Protein AF-A0A1I6SFM6-F1 (afdb_monomer_lite)

Foldseek 3Di:
DQDPVLLVLCLVCVVLCVVLVHDDPCLSNPADQADKDFLVNVCVVVVHDSVVSQCQQDADDPQGHQADPDPVRGIHGSNSVCVSVCSVCVVVLVVDPSSVVSSVVSVVD

Radius of gyration: 15.0 Å; chains: 1; bounding box: 34×25×41 Å

Structure (mmCIF, N/CA/C/O backbone):
data_AF-A0A1I6SFM6-F1
#
_entry.id   AF-A0A1I6SFM6-F1
#
loop_
_atom_site.group_PDB
_atom_site.id
_atom_site.type_symbol
_atom_site.label_atom_id
_atom_site.label_alt_id
_atom_site.label_comp_id
_atom_site.label_asym_id
_atom_site.label_entity_id
_atom_site.label_seq_id
_atom_site.pdbx_PDB_ins_code
_atom_site.Cartn_x
_atom_site.Cartn_y
_atom_site.Cartn_z
_atom_site.occupancy
_atom_site.B_iso_or_equiv
_atom_site.auth_seq_id
_atom_site.auth_comp_id
_atom_site.auth_asym_id
_atom_site.auth_atom_id
_atom_site.pdbx_PDB_model_num
ATOM 1 N N . MET A 1 1 ? 6.257 1.252 20.034 1.00 47.97 1 MET A N 1
ATOM 2 C CA . MET A 1 1 ? 6.681 1.467 18.633 1.00 47.97 1 MET A CA 1
ATOM 3 C C . MET A 1 1 ? 5.759 0.604 17.806 1.00 47.97 1 MET A C 1
ATOM 5 O O . MET A 1 1 ? 5.674 -0.572 18.113 1.00 47.97 1 MET A O 1
ATOM 9 N N . VAL A 1 2 ? 5.002 1.190 16.890 1.00 51.56 2 VAL A N 1
ATOM 10 C CA . VAL A 1 2 ? 3.992 0.463 16.114 1.00 51.56 2 VAL A CA 1
ATOM 11 C C . VAL A 1 2 ? 4.705 -0.152 14.904 1.00 51.56 2 VAL A C 1
ATOM 13 O O . VAL A 1 2 ? 5.503 0.513 14.240 1.00 51.56 2 VAL A O 1
ATOM 16 N N . THR A 1 3 ? 4.532 -1.451 14.720 1.00 62.41 3 THR A N 1
ATOM 17 C CA . THR A 1 3 ? 5.343 -2.360 13.903 1.00 62.41 3 THR A CA 1
ATOM 18 C C . THR A 1 3 ? 4.523 -2.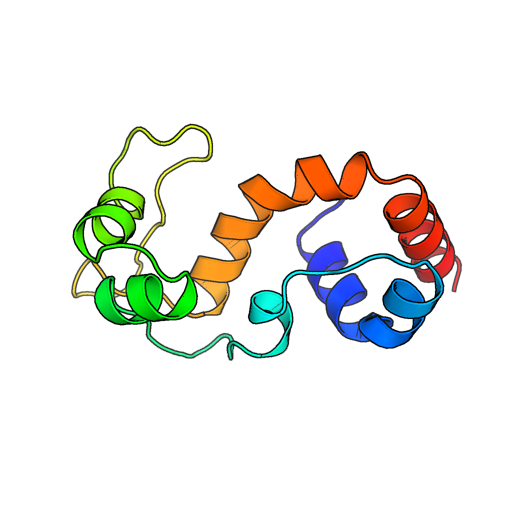959 12.755 1.00 62.41 3 THR A C 1
ATOM 20 O O . THR A 1 3 ? 3.343 -2.664 12.597 1.00 62.41 3 THR A O 1
ATOM 23 N N . GLN A 1 4 ? 5.130 -3.829 11.939 1.00 62.38 4 GLN A N 1
ATOM 24 C CA . GLN A 1 4 ? 4.406 -4.636 10.942 1.00 62.38 4 GLN A CA 1
ATOM 25 C C . GLN A 1 4 ? 3.235 -5.432 11.537 1.00 62.38 4 GLN A C 1
ATOM 27 O O . GLN A 1 4 ? 2.246 -5.667 10.846 1.00 62.38 4 GLN A O 1
ATOM 32 N N . ILE A 1 5 ? 3.328 -5.802 12.817 1.00 66.75 5 ILE A N 1
ATOM 33 C CA . ILE A 1 5 ? 2.259 -6.496 13.537 1.00 66.75 5 ILE A CA 1
ATOM 34 C C . ILE A 1 5 ? 0.995 -5.632 13.555 1.00 66.75 5 ILE A C 1
ATOM 36 O O . ILE A 1 5 ? -0.097 -6.145 13.359 1.00 66.75 5 ILE A O 1
ATOM 40 N N . ASP A 1 6 ? 1.132 -4.313 13.682 1.00 66.88 6 ASP A N 1
ATOM 41 C CA . ASP A 1 6 ? -0.015 -3.414 13.753 1.00 66.88 6 ASP A CA 1
ATOM 42 C C . ASP A 1 6 ? -0.729 -3.248 12.410 1.00 66.88 6 ASP A C 1
ATOM 44 O O . ASP A 1 6 ? -1.939 -3.059 12.403 1.00 66.88 6 ASP A O 1
ATOM 48 N N . LEU A 1 7 ? -0.033 -3.384 11.273 1.00 68.31 7 LEU A N 1
ATOM 49 C CA . LEU A 1 7 ? -0.699 -3.454 9.965 1.00 68.31 7 LEU A CA 1
ATOM 50 C C . LEU A 1 7 ? -1.530 -4.736 9.855 1.00 68.31 7 LEU A C 1
ATOM 52 O O . LEU A 1 7 ? -2.676 -4.695 9.419 1.00 68.31 7 LEU A O 1
ATOM 56 N N . GLN A 1 8 ? -0.971 -5.866 10.281 1.00 72.62 8 GLN A N 1
ATOM 57 C CA . GLN A 1 8 ? -1.664 -7.150 10.235 1.00 72.62 8 GLN A CA 1
ATOM 58 C C . GLN A 1 8 ? -2.872 -7.171 11.181 1.00 72.62 8 GLN A C 1
ATOM 60 O O . GLN A 1 8 ? -3.954 -7.604 10.790 1.00 72.62 8 GLN A O 1
ATOM 65 N N . ILE A 1 9 ? -2.714 -6.617 12.384 1.00 73.19 9 ILE A N 1
ATOM 66 C CA . ILE A 1 9 ? -3.797 -6.406 13.347 1.00 73.19 9 ILE A CA 1
ATOM 67 C C . ILE A 1 9 ? -4.860 -5.473 12.760 1.00 73.19 9 ILE A C 1
ATOM 69 O O . ILE A 1 9 ? -6.049 -5.779 12.833 1.00 73.19 9 ILE A O 1
ATOM 73 N N . ALA A 1 10 ? -4.459 -4.360 12.145 1.00 71.25 10 ALA A N 1
ATOM 74 C CA . ALA A 1 10 ? -5.386 -3.411 11.545 1.00 71.25 10 ALA A CA 1
ATOM 75 C C . ALA A 1 10 ? -6.184 -4.044 10.391 1.00 71.25 10 ALA A C 1
ATOM 77 O O . ALA A 1 10 ? -7.398 -3.874 10.315 1.00 71.25 10 ALA A O 1
ATOM 78 N N . MET A 1 11 ? -5.535 -4.847 9.544 1.00 72.00 11 MET A N 1
ATOM 79 C CA . MET A 1 11 ? -6.206 -5.611 8.488 1.00 72.00 11 MET A CA 1
ATOM 80 C C . MET A 1 11 ? -7.203 -6.638 9.046 1.00 72.00 11 MET A C 1
ATOM 82 O O . MET A 1 11 ? -8.270 -6.821 8.470 1.00 72.00 11 MET A O 1
AT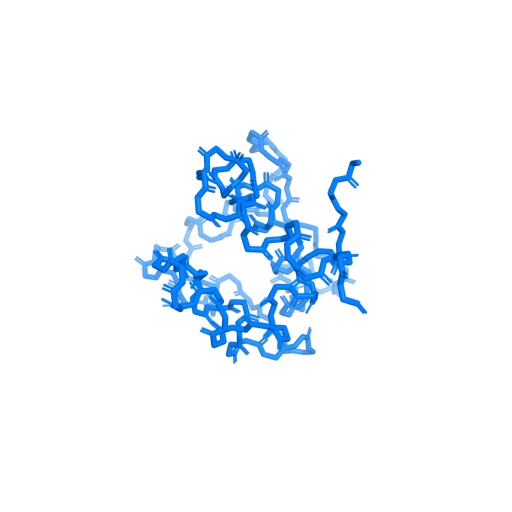OM 86 N N . GLN A 1 12 ? -6.892 -7.283 10.173 1.00 80.06 12 GLN A N 1
ATOM 87 C CA . GLN A 1 12 ? -7.781 -8.253 10.828 1.00 80.06 12 GLN A CA 1
ATOM 88 C C . GLN A 1 12 ? -8.961 -7.608 11.572 1.00 80.06 12 GLN A C 1
ATOM 90 O O . GLN A 1 12 ? -9.935 -8.291 11.872 1.00 80.06 12 GLN A O 1
ATOM 95 N N . ASN A 1 13 ? -8.889 -6.306 11.867 1.00 79.31 13 ASN A N 1
ATOM 96 C CA . ASN A 1 13 ? -9.889 -5.560 12.636 1.00 79.31 13 ASN A CA 1
ATOM 97 C C . ASN A 1 13 ? -10.566 -4.465 11.791 1.00 79.31 13 ASN A C 1
ATOM 99 O O . ASN A 1 13 ? -10.933 -3.410 12.310 1.00 79.31 13 ASN A O 1
ATOM 103 N N . GLN A 1 14 ? -10.727 -4.700 10.485 1.00 75.94 14 GLN A N 1
ATOM 104 C CA . GLN A 1 14 ? -11.271 -3.712 9.551 1.00 75.94 14 GLN A CA 1
ATOM 105 C C . GLN A 1 14 ? -12.653 -3.187 9.970 1.00 75.94 14 GLN A C 1
ATOM 107 O O . GLN A 1 14 ? -12.889 -1.984 9.882 1.00 75.94 14 GLN A O 1
ATOM 112 N N . ASP A 1 15 ? -13.545 -4.054 10.453 1.00 77.81 15 ASP A N 1
ATOM 113 C CA . ASP A 1 15 ? -14.886 -3.647 10.890 1.00 77.81 15 ASP A CA 1
ATOM 114 C C . ASP A 1 15 ? -14.820 -2.634 12.034 1.00 77.81 15 ASP A C 1
ATOM 116 O O . ASP A 1 15 ? -15.451 -1.581 11.975 1.00 77.81 15 ASP A O 1
ATOM 120 N N . LEU A 1 16 ? -13.953 -2.890 13.016 1.00 79.12 16 LEU A N 1
ATOM 121 C CA . LEU A 1 16 ? -13.726 -1.973 14.126 1.00 79.12 16 LEU A CA 1
ATOM 122 C C . LEU A 1 16 ? -13.149 -0.642 13.627 1.00 79.12 16 LEU A C 1
ATOM 124 O O . LEU A 1 16 ? -13.597 0.424 14.029 1.00 79.12 16 LEU A O 1
ATOM 128 N N . LEU A 1 17 ? -12.175 -0.673 12.717 1.00 80.12 17 LEU A N 1
ATOM 129 C CA . LEU A 1 17 ? -11.605 0.554 12.154 1.00 80.12 17 LEU A CA 1
ATOM 130 C C . LEU A 1 17 ? -12.651 1.374 11.390 1.00 80.12 17 LEU A C 1
ATOM 132 O O . LEU A 1 17 ? -12.711 2.594 11.557 1.00 80.12 17 LEU A O 1
ATOM 136 N N . ASN A 1 18 ? -13.521 0.710 10.629 1.00 79.50 18 ASN A N 1
ATOM 137 C CA . ASN A 1 18 ? -14.636 1.354 9.946 1.00 79.50 18 ASN A CA 1
ATOM 138 C C . ASN A 1 18 ? -15.611 2.006 10.941 1.00 79.50 18 ASN A C 1
ATOM 140 O O . ASN A 1 18 ? -16.039 3.135 10.703 1.00 79.50 18 ASN A O 1
ATOM 144 N N . GLU A 1 19 ? -15.915 1.357 12.071 1.00 81.50 19 GLU A N 1
ATOM 145 C CA . GLU A 1 19 ? -16.742 1.936 13.144 1.00 81.50 19 GLU A CA 1
ATOM 146 C C . GLU A 1 19 ? -16.132 3.220 13.727 1.00 81.50 19 GLU A C 1
ATOM 148 O O . GLU A 1 19 ? -16.850 4.170 14.040 1.00 81.50 19 GLU A O 1
ATOM 153 N N . PHE A 1 20 ? -14.800 3.296 13.809 1.00 79.31 20 PHE A N 1
ATOM 154 C CA . PHE A 1 20 ? -14.080 4.505 14.224 1.00 79.31 20 PHE A CA 1
ATOM 155 C C . PHE A 1 20 ? -13.923 5.549 13.103 1.00 79.31 20 PHE A C 1
ATOM 157 O O . PHE A 1 20 ? -13.298 6.593 13.313 1.00 79.31 20 PHE A O 1
ATOM 164 N N . GLY A 1 21 ? -14.482 5.307 11.914 1.00 79.62 21 GLY A N 1
ATOM 165 C CA . GLY A 1 21 ? -14.338 6.186 10.752 1.00 79.62 21 GLY A CA 1
ATOM 166 C C . GLY A 1 21 ? -12.916 6.208 10.184 1.00 79.62 21 GLY A C 1
ATOM 167 O O . GLY A 1 21 ? -12.542 7.143 9.476 1.00 79.62 21 GLY A O 1
ATOM 168 N N . VAL A 1 22 ? -12.111 5.198 10.511 1.00 81.44 22 VAL A N 1
ATOM 169 C CA . VAL A 1 22 ? -10.737 5.044 10.046 1.00 81.44 22 VAL A CA 1
ATOM 170 C C . VAL A 1 22 ? -10.760 4.278 8.734 1.00 81.44 22 VAL A C 1
ATOM 172 O O . VAL A 1 22 ? -11.116 3.103 8.692 1.00 81.44 22 VAL A O 1
ATOM 175 N N . ARG A 1 23 ? -10.335 4.929 7.649 1.00 77.06 23 ARG A N 1
ATOM 176 C CA . ARG A 1 23 ? -10.272 4.294 6.329 1.00 77.06 23 ARG A CA 1
ATOM 177 C C . ARG A 1 23 ? -8.847 3.860 6.003 1.00 77.06 23 ARG A C 1
ATOM 179 O O . ARG A 1 23 ? -7.992 4.692 5.698 1.00 77.06 23 ARG A O 1
ATOM 186 N N . ILE A 1 24 ? -8.604 2.551 6.025 1.00 79.56 24 ILE A N 1
ATOM 187 C CA . ILE A 1 24 ? -7.376 1.965 5.475 1.00 79.56 24 ILE A CA 1
ATOM 188 C C . ILE A 1 24 ? -7.482 1.934 3.943 1.00 79.56 24 ILE A C 1
ATOM 190 O O . ILE A 1 24 ? -8.550 1.615 3.415 1.00 79.56 24 ILE A O 1
ATOM 194 N N . PRO A 1 25 ? -6.403 2.249 3.205 1.00 85.56 25 PRO A N 1
ATOM 195 C CA . PRO A 1 25 ? -6.390 2.075 1.760 1.00 85.56 25 PRO A CA 1
ATOM 196 C C . PRO A 1 25 ? -6.682 0.629 1.330 1.00 85.56 25 PRO A C 1
ATOM 198 O O . PRO A 1 25 ? -6.084 -0.321 1.830 1.00 85.56 25 PRO A O 1
ATOM 201 N N . GLU A 1 26 ? -7.576 0.469 0.358 1.00 85.06 26 GLU A N 1
ATOM 202 C CA . GLU A 1 26 ? -8.157 -0.825 -0.035 1.00 85.06 26 GLU A CA 1
ATOM 203 C C . GLU A 1 26 ? -7.122 -1.852 -0.522 1.00 85.06 26 GLU A C 1
ATOM 205 O O . GLU A 1 26 ? -7.278 -3.052 -0.298 1.00 85.06 26 GLU A O 1
ATOM 210 N N . TYR A 1 27 ? -6.007 -1.403 -1.103 1.00 85.75 27 TYR A N 1
ATOM 211 C CA . TYR A 1 27 ? -4.935 -2.295 -1.551 1.00 85.75 27 TYR A CA 1
ATOM 212 C C . TYR A 1 27 ? -4.235 -3.041 -0.406 1.00 85.75 27 TYR A C 1
ATOM 214 O O . TYR A 1 27 ? -3.603 -4.060 -0.662 1.00 85.75 27 TYR A O 1
ATOM 222 N N . TYR A 1 28 ? -4.335 -2.603 0.855 1.00 85.75 28 TYR A N 1
ATOM 223 C CA . TYR A 1 28 ? -3.827 -3.416 1.967 1.00 85.75 28 TYR A CA 1
ATOM 224 C C . TYR A 1 28 ? -4.649 -4.698 2.142 1.00 85.75 28 TYR A C 1
ATOM 226 O O . TYR A 1 28 ? -4.089 -5.733 2.497 1.00 85.75 28 TYR A O 1
ATOM 234 N N . LEU A 1 29 ? -5.944 -4.640 1.829 1.00 82.62 29 LEU A N 1
ATOM 235 C CA . LEU A 1 29 ? -6.908 -5.715 2.052 1.00 82.62 29 LEU A CA 1
ATOM 236 C C . LEU A 1 29 ? -7.003 -6.657 0.855 1.00 82.62 29 LEU A C 1
ATOM 238 O O . LEU A 1 29 ? -6.984 -7.872 1.024 1.00 82.62 29 LEU A O 1
ATOM 242 N N . TYR A 1 30 ? -7.088 -6.098 -0.353 1.00 86.44 30 TYR A N 1
ATOM 243 C CA . TYR A 1 30 ? -7.448 -6.878 -1.538 1.00 86.44 30 TYR A CA 1
ATOM 244 C C . TYR A 1 30 ? -6.268 -7.341 -2.3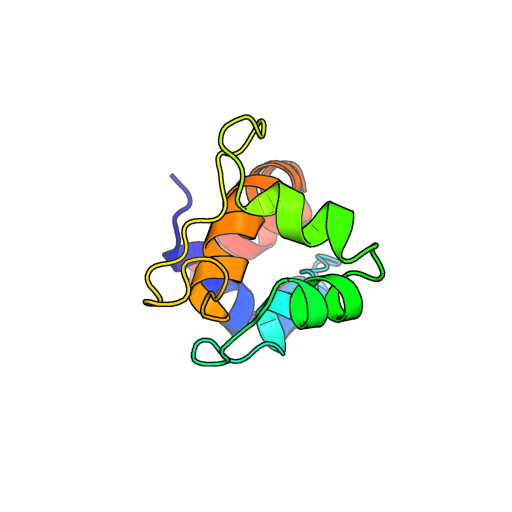82 1.00 86.44 30 TYR A C 1
ATOM 246 O O . TYR A 1 30 ? -6.461 -8.201 -3.232 1.00 86.44 30 TYR A O 1
ATOM 254 N N . LEU A 1 31 ? -5.065 -6.800 -2.178 1.00 89.94 31 LEU A N 1
ATOM 255 C CA . LEU A 1 31 ? -3.877 -7.258 -2.896 1.00 89.94 31 LEU A CA 1
ATOM 256 C C . LEU A 1 31 ? -3.304 -8.502 -2.200 1.00 89.94 31 LEU A C 1
ATOM 258 O O . LEU A 1 31 ? -2.832 -8.366 -1.072 1.00 89.94 31 LEU A O 1
ATOM 262 N N . PRO A 1 32 ? -3.294 -9.698 -2.812 1.00 90.81 32 PRO A N 1
ATOM 263 C CA . PRO A 1 32 ? -2.678 -10.867 -2.192 1.00 90.81 32 PRO A CA 1
ATOM 264 C C . PRO A 1 32 ? -1.162 -10.694 -2.048 1.00 90.81 32 PRO A C 1
ATOM 266 O O . PRO A 1 32 ? -0.494 -10.147 -2.928 1.00 90.81 32 PRO A O 1
ATOM 269 N N . ASP A 1 33 ? -0.614 -11.172 -0.934 1.00 89.94 33 ASP A N 1
ATOM 270 C CA . ASP A 1 33 ? 0.788 -10.961 -0.560 1.00 89.94 33 ASP A CA 1
ATOM 271 C C . ASP A 1 33 ? 1.788 -11.593 -1.541 1.00 89.94 33 ASP A C 1
ATOM 273 O O . ASP A 1 33 ? 2.891 -11.075 -1.714 1.00 89.94 33 ASP A O 1
ATOM 277 N N . ASP A 1 34 ? 1.397 -12.680 -2.199 1.00 90.88 34 ASP A N 1
ATOM 278 C CA . ASP A 1 34 ? 2.175 -13.454 -3.167 1.00 90.88 34 ASP A CA 1
ATOM 279 C C . ASP A 1 34 ? 2.020 -12.967 -4.617 1.00 90.88 34 ASP A C 1
ATOM 281 O O . ASP A 1 34 ? 2.723 -13.454 -5.503 1.00 90.88 34 ASP A O 1
ATOM 285 N N . THR A 1 35 ? 1.152 -11.981 -4.868 1.00 91.75 35 THR A N 1
ATOM 286 C CA . THR A 1 35 ? 0.906 -11.471 -6.223 1.00 91.75 35 THR A CA 1
ATOM 287 C C . THR A 1 35 ? 2.171 -10.821 -6.783 1.00 91.75 35 THR A C 1
ATOM 289 O O . THR A 1 35 ? 2.654 -9.853 -6.189 1.00 91.75 35 THR A O 1
ATOM 292 N N . PRO A 1 36 ? 2.713 -11.292 -7.920 1.00 93.19 36 PRO A N 1
ATOM 293 C CA . PRO A 1 36 ? 3.823 -10.626 -8.581 1.00 93.19 36 PRO A CA 1
ATOM 294 C C . PRO A 1 36 ? 3.320 -9.372 -9.302 1.00 93.19 36 PRO A C 1
ATOM 296 O O . PRO A 1 36 ? 2.392 -9.434 -10.102 1.00 93.19 36 PRO A O 1
ATOM 299 N N . LEU A 1 37 ? 3.962 -8.238 -9.040 1.00 93.81 37 LEU A N 1
ATOM 300 C CA . LEU A 1 37 ? 3.594 -6.937 -9.585 1.00 93.81 37 LEU A CA 1
ATOM 301 C C . LEU A 1 37 ? 4.769 -6.308 -10.327 1.00 93.81 37 LEU A C 1
ATOM 303 O O . LEU A 1 37 ? 5.828 -6.032 -9.754 1.00 93.81 37 LEU A O 1
ATOM 307 N N . SER A 1 38 ? 4.566 -6.050 -11.611 1.00 93.75 38 SER A N 1
ATOM 308 C CA . SER A 1 38 ? 5.432 -5.224 -12.445 1.00 93.75 38 SER A CA 1
ATOM 309 C C . SER A 1 38 ? 5.094 -3.730 -12.284 1.00 93.75 38 SER A C 1
ATOM 311 O O . SER A 1 38 ? 4.028 -3.378 -11.776 1.00 93.75 38 SER A O 1
ATOM 313 N N . PRO A 1 39 ? 5.947 -2.804 -12.765 1.00 93.12 39 PRO A N 1
ATOM 314 C CA . PRO A 1 39 ? 5.632 -1.382 -12.785 1.00 93.12 39 PRO A CA 1
ATOM 315 C C . PRO A 1 39 ? 4.330 -1.051 -13.510 1.00 93.12 39 PRO A C 1
ATOM 317 O O . PRO A 1 39 ? 3.705 -0.047 -13.186 1.00 93.12 39 PRO A O 1
ATOM 320 N N . ARG A 1 40 ? 3.922 -1.873 -14.483 1.00 94.38 40 ARG A N 1
ATOM 321 C CA . ARG A 1 40 ? 2.654 -1.692 -15.181 1.00 94.38 40 ARG A CA 1
ATOM 322 C C . ARG A 1 40 ? 1.472 -2.009 -14.268 1.00 94.38 40 ARG A C 1
ATOM 324 O O . ARG A 1 40 ? 0.590 -1.171 -14.140 1.00 94.38 40 ARG A O 1
ATOM 331 N N . ASP A 1 41 ? 1.509 -3.144 -13.576 1.00 94.44 41 ASP A N 1
ATOM 332 C CA . ASP A 1 41 ? 0.450 -3.545 -12.637 1.00 94.44 41 ASP A CA 1
ATOM 333 C C . ASP A 1 41 ? 0.317 -2.524 -11.498 1.00 94.44 41 ASP A C 1
ATOM 335 O O . ASP A 1 41 ? -0.778 -2.135 -11.104 1.00 94.44 41 ASP A O 1
ATOM 339 N N . ILE A 1 42 ? 1.455 -2.015 -11.014 1.00 94.19 42 ILE A N 1
ATOM 340 C CA . ILE A 1 42 ? 1.496 -0.941 -10.018 1.00 94.19 42 ILE A CA 1
ATOM 341 C C . ILE A 1 42 ? 0.880 0.351 -10.579 1.00 94.19 42 ILE A C 1
ATOM 343 O O . ILE A 1 42 ? 0.121 1.022 -9.887 1.00 94.19 42 ILE A O 1
ATOM 347 N N . ALA A 1 43 ? 1.198 0.723 -11.819 1.00 94.62 43 ALA A N 1
ATOM 348 C CA . ALA A 1 43 ? 0.614 1.900 -12.456 1.00 94.62 43 ALA A CA 1
ATOM 349 C C . ALA A 1 43 ? -0.910 1.804 -12.579 1.00 94.62 43 ALA A C 1
ATOM 351 O O . ALA A 1 43 ? -1.596 2.778 -12.279 1.00 94.62 43 ALA A O 1
ATOM 352 N N . GLU A 1 44 ? -1.424 0.635 -12.954 1.00 94.50 44 GLU A N 1
ATOM 353 C CA . GLU A 1 44 ? -2.861 0.369 -13.033 1.00 94.50 44 GLU A CA 1
ATOM 354 C C . GLU A 1 44 ? -3.515 0.431 -11.640 1.00 94.50 44 GLU A C 1
ATOM 356 O O . GLU A 1 44 ? -4.522 1.114 -11.474 1.00 94.50 44 GLU A O 1
ATOM 361 N N . LEU A 1 45 ? -2.896 -0.166 -10.611 1.00 92.81 45 LEU A N 1
ATOM 362 C CA . LEU A 1 45 ? -3.413 -0.175 -9.234 1.00 92.81 45 LEU A CA 1
ATOM 363 C C . LEU A 1 45 ? -3.548 1.225 -8.609 1.00 92.81 45 LEU A C 1
ATOM 365 O O . LEU A 1 45 ? -4.434 1.454 -7.789 1.00 92.81 45 LEU A O 1
ATOM 369 N N . PHE A 1 46 ? -2.647 2.146 -8.954 1.00 92.12 46 PHE A N 1
ATOM 370 C CA . PHE A 1 46 ? -2.614 3.499 -8.385 1.00 92.12 46 PHE A CA 1
ATOM 371 C C . PHE A 1 46 ? -3.064 4.590 -9.355 1.00 92.12 46 PHE A C 1
ATOM 373 O O . PHE A 1 46 ? -2.942 5.767 -9.018 1.00 92.12 46 PHE A O 1
ATOM 380 N N . GLU A 1 47 ? -3.540 4.216 -10.545 1.00 93.62 47 GLU A N 1
ATOM 381 C CA . GLU A 1 47 ? -3.939 5.145 -11.608 1.00 93.62 47 GLU A CA 1
ATOM 382 C C . GLU A 1 47 ? -2.843 6.183 -11.934 1.00 93.62 47 GLU A C 1
ATOM 384 O O . GLU A 1 47 ? -3.089 7.376 -12.126 1.00 93.62 47 GLU A O 1
ATOM 389 N N . VAL A 1 48 ? -1.587 5.731 -11.987 1.00 94.38 48 VAL A N 1
ATOM 390 C CA . VAL A 1 48 ? -0.420 6.558 -12.330 1.00 94.38 48 VAL A CA 1
ATOM 391 C C . VAL A 1 48 ? 0.236 6.076 -13.617 1.00 94.38 48 VAL A C 1
ATOM 393 O O . VAL A 1 48 ? 0.007 4.970 -14.086 1.00 94.38 48 VAL A O 1
ATOM 396 N N . SER A 1 49 ? 1.113 6.894 -14.204 1.00 95.88 49 SER A N 1
ATOM 397 C CA . SER A 1 49 ? 1.891 6.445 -15.363 1.00 95.88 49 SER A CA 1
ATOM 398 C C . SER A 1 49 ? 2.867 5.319 -14.992 1.00 95.88 49 SER A C 1
ATOM 400 O O . SER A 1 49 ? 3.478 5.344 -13.920 1.00 95.88 49 SER A O 1
ATOM 402 N N . GLU A 1 50 ? 3.120 4.391 -15.918 1.00 93.69 50 GLU A N 1
ATOM 403 C CA . GLU A 1 50 ? 4.139 3.343 -15.743 1.00 93.69 50 GLU A CA 1
ATOM 404 C C . GLU A 1 50 ? 5.527 3.938 -15.458 1.00 93.69 50 GLU A C 1
ATOM 406 O O . GLU A 1 50 ? 6.298 3.403 -14.665 1.00 93.69 50 GLU A O 1
ATOM 411 N N . LYS A 1 51 ? 5.840 5.104 -16.039 1.00 92.38 51 LYS A N 1
ATOM 412 C CA . LYS A 1 51 ? 7.074 5.844 -15.741 1.00 92.38 51 LYS A CA 1
ATOM 413 C C . LYS A 1 51 ? 7.152 6.240 -14.262 1.00 92.38 51 LYS A C 1
ATOM 415 O O . LYS A 1 51 ? 8.218 6.121 -13.660 1.00 92.38 51 LYS A O 1
ATOM 420 N N . THR A 1 52 ? 6.040 6.687 -13.680 1.00 91.94 52 THR A N 1
ATOM 421 C CA . THR A 1 52 ? 5.941 7.013 -12.251 1.00 91.94 52 THR A CA 1
ATOM 422 C C . THR A 1 52 ? 6.148 5.765 -11.399 1.00 91.94 52 THR A C 1
ATOM 424 O O . THR A 1 52 ? 6.955 5.800 -10.476 1.00 91.94 52 THR A O 1
ATOM 427 N N . ALA A 1 53 ? 5.493 4.655 -11.740 1.00 91.69 53 ALA A N 1
ATOM 428 C CA . ALA A 1 53 ? 5.655 3.392 -11.022 1.00 91.69 53 ALA A CA 1
ATOM 429 C C . ALA A 1 53 ? 7.095 2.851 -11.113 1.00 91.69 53 ALA A C 1
ATOM 431 O O . ALA A 1 53 ? 7.666 2.431 -10.110 1.00 91.69 53 ALA A O 1
ATOM 432 N N . ARG A 1 54 ? 7.748 2.945 -12.281 1.00 90.19 54 ARG A N 1
ATOM 433 C CA . ARG A 1 54 ? 9.176 2.606 -12.449 1.00 90.19 54 ARG A CA 1
ATOM 434 C C . ARG A 1 54 ? 10.076 3.464 -11.565 1.00 90.19 54 ARG A C 1
ATOM 436 O O . ARG A 1 54 ? 11.048 2.959 -11.011 1.00 90.19 54 ARG A O 1
ATOM 443 N N . TYR A 1 55 ? 9.743 4.744 -11.395 1.00 90.19 55 TYR A N 1
ATOM 444 C CA . TYR A 1 55 ? 10.505 5.642 -10.529 1.00 90.19 55 TYR A CA 1
ATOM 445 C C . TYR A 1 55 ? 10.496 5.190 -9.061 1.00 90.19 55 TYR A C 1
ATOM 447 O O . TYR A 1 55 ? 11.430 5.507 -8.329 1.00 90.19 55 TYR A O 1
ATOM 455 N N . TRP A 1 56 ? 9.504 4.402 -8.630 1.00 90.62 56 TRP A N 1
ATOM 456 C CA . TRP A 1 56 ? 9.434 3.896 -7.256 1.00 90.62 56 TRP A CA 1
ATOM 457 C C . TRP A 1 56 ? 10.575 2.931 -6.904 1.00 90.62 56 TRP A C 1
ATOM 459 O O . TRP A 1 56 ? 10.964 2.829 -5.742 1.00 90.62 56 TRP A O 1
ATOM 469 N N . PHE A 1 57 ? 11.181 2.293 -7.906 1.00 89.00 57 PHE A N 1
ATOM 470 C CA . PHE A 1 57 ? 12.326 1.391 -7.747 1.00 89.00 57 PHE A CA 1
ATOM 471 C C . PHE A 1 57 ? 13.676 2.129 -7.687 1.00 89.00 57 PHE A C 1
ATOM 473 O O . PHE A 1 57 ? 14.706 1.528 -7.364 1.00 89.00 57 PHE A O 1
ATOM 480 N N . ASN A 1 58 ? 13.699 3.438 -7.963 1.00 86.12 58 ASN A N 1
ATOM 481 C CA . ASN A 1 58 ? 14.935 4.211 -8.017 1.00 86.12 58 ASN A CA 1
ATOM 482 C C . ASN A 1 58 ? 15.422 4.636 -6.619 1.00 86.12 58 ASN A C 1
ATOM 484 O O . ASN A 1 58 ? 14.622 5.008 -5.755 1.00 86.12 58 ASN A O 1
ATOM 488 N N . PRO A 1 59 ? 16.747 4.649 -6.380 1.00 73.25 59 PRO A N 1
ATOM 489 C CA . PRO A 1 59 ? 17.312 5.268 -5.186 1.00 73.25 59 PRO A CA 1
ATOM 490 C C . PRO A 1 59 ? 17.090 6.791 -5.243 1.00 73.25 59 PRO A C 1
ATOM 492 O O . PRO A 1 59 ? 17.480 7.429 -6.214 1.00 73.25 59 PRO A O 1
ATOM 495 N N . GLY A 1 60 ? 16.451 7.374 -4.220 1.00 72.44 60 GLY A N 1
ATOM 496 C CA . GLY A 1 60 ? 16.224 8.830 -4.133 1.00 72.44 60 GLY A CA 1
ATOM 497 C C . GLY A 1 60 ? 14.846 9.273 -3.626 1.00 72.44 60 GLY A C 1
ATOM 498 O O . GLY A 1 60 ? 14.602 10.467 -3.485 1.00 72.44 60 GLY A O 1
ATOM 499 N N . LEU A 1 61 ? 13.934 8.343 -3.340 1.00 79.06 61 LEU A N 1
ATOM 500 C CA . LEU A 1 61 ? 12.631 8.669 -2.753 1.00 79.06 61 LEU A CA 1
ATOM 501 C C . LEU A 1 61 ? 12.748 8.952 -1.254 1.00 79.06 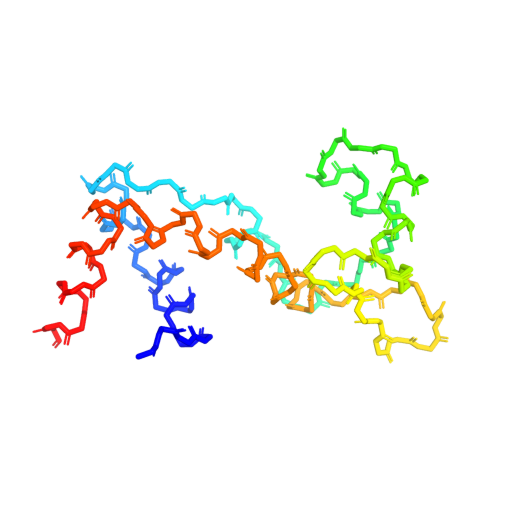61 LEU A C 1
ATOM 503 O O . LEU A 1 61 ? 13.471 8.257 -0.542 1.00 79.06 61 LEU A O 1
ATOM 507 N N . ASN A 1 62 ? 11.951 9.903 -0.761 1.00 71.88 62 ASN A N 1
ATOM 508 C CA . ASN A 1 62 ? 11.945 10.319 0.650 1.00 71.88 62 ASN A CA 1
ATOM 509 C C . ASN A 1 62 ? 11.675 9.175 1.650 1.00 71.88 62 ASN A C 1
ATOM 511 O O . ASN A 1 62 ? 12.056 9.278 2.808 1.00 71.88 62 ASN A O 1
ATOM 515 N N . HIS A 1 63 ? 11.019 8.094 1.221 1.00 72.94 63 HIS A N 1
ATOM 516 C CA . HIS A 1 63 ? 10.703 6.910 2.036 1.00 72.94 63 HIS A CA 1
ATOM 517 C C . HIS A 1 63 ? 11.474 5.655 1.577 1.00 72.94 63 HIS A C 1
ATOM 519 O O . HIS A 1 63 ? 11.136 4.529 1.945 1.00 72.94 63 HIS A O 1
ATOM 525 N N . GLY A 1 64 ? 12.547 5.855 0.804 1.00 84.00 64 GLY A N 1
ATOM 526 C CA . GLY A 1 64 ? 13.397 4.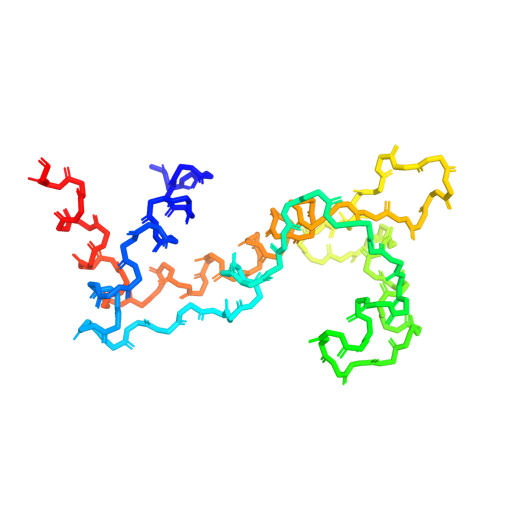801 0.256 1.00 84.00 64 GLY A CA 1
ATOM 527 C C . GLY A 1 64 ? 12.852 4.192 -1.036 1.00 84.00 64 GLY A C 1
ATOM 528 O O . GLY A 1 64 ? 11.699 4.400 -1.405 1.00 84.00 64 GLY A O 1
ATOM 529 N N . ARG A 1 65 ? 13.697 3.429 -1.736 1.00 89.12 65 ARG A N 1
ATOM 530 C CA . ARG A 1 65 ? 13.305 2.705 -2.956 1.00 89.12 65 ARG A CA 1
ATOM 531 C C . ARG A 1 65 ? 12.436 1.488 -2.632 1.00 89.12 65 ARG A C 1
ATOM 533 O O . ARG A 1 65 ? 12.657 0.836 -1.608 1.00 89.12 65 ARG A O 1
ATOM 540 N N . LEU A 1 66 ? 11.529 1.148 -3.538 1.00 90.19 66 LEU A N 1
ATOM 541 C CA . LEU A 1 66 ? 10.845 -0.138 -3.568 1.00 90.19 66 LEU A CA 1
ATOM 542 C C . LEU A 1 66 ? 11.853 -1.212 -4.000 1.00 90.19 66 LEU A C 1
ATOM 544 O O . LEU A 1 66 ? 12.394 -1.173 -5.105 1.00 90.19 66 LEU A O 1
ATOM 548 N N . VAL A 1 67 ? 12.184 -2.123 -3.084 1.00 86.19 67 VAL A N 1
ATOM 549 C CA . VAL A 1 67 ? 13.203 -3.154 -3.313 1.00 86.19 67 VAL A CA 1
ATOM 550 C C . VAL A 1 67 ? 12.542 -4.378 -3.936 1.00 86.19 67 VAL A C 1
ATOM 552 O O . VAL A 1 67 ? 11.676 -4.981 -3.320 1.00 86.19 67 VAL A O 1
ATOM 555 N N . SER A 1 68 ? 12.984 -4.739 -5.140 1.00 84.81 68 SER A N 1
ATOM 556 C CA . SER A 1 68 ? 12.600 -5.966 -5.843 1.00 84.81 68 SER A CA 1
ATOM 557 C C . SER A 1 68 ? 13.579 -7.084 -5.503 1.00 84.81 68 SER A C 1
ATOM 559 O O . SER A 1 68 ? 14.745 -7.000 -5.896 1.00 84.81 68 SER A O 1
ATOM 561 N N . ASN A 1 69 ? 13.110 -8.151 -4.854 1.00 78.50 69 ASN A N 1
ATOM 562 C CA . ASN A 1 69 ? 13.900 -9.377 -4.677 1.00 78.50 69 ASN A CA 1
ATOM 563 C C . ASN A 1 69 ? 13.797 -10.333 -5.884 1.00 78.50 69 ASN A C 1
ATOM 565 O O . ASN A 1 69 ? 14.526 -11.321 -5.956 1.00 78.50 69 ASN A O 1
ATOM 569 N N . HIS A 1 70 ? 12.925 -10.037 -6.856 1.00 77.62 70 HIS A N 1
ATOM 570 C CA . HIS A 1 70 ? 12.739 -10.862 -8.048 1.00 77.62 70 HIS A CA 1
ATOM 571 C C . HIS A 1 70 ? 13.908 -10.723 -9.058 1.00 77.62 70 HIS A C 1
ATOM 573 O O . HIS A 1 70 ? 14.427 -9.614 -9.246 1.00 77.62 70 HIS A O 1
ATOM 579 N N . PRO A 1 71 ? 14.299 -11.799 -9.782 1.00 73.00 71 PRO A N 1
ATOM 580 C CA . PRO A 1 71 ? 15.417 -11.781 -10.739 1.00 73.00 71 PRO A CA 1
ATOM 581 C C . PRO A 1 71 ? 15.310 -10.725 -11.849 1.00 73.00 71 PRO A C 1
ATOM 583 O O . PRO A 1 71 ? 16.323 -10.207 -12.316 1.00 73.00 71 PRO A O 1
ATOM 586 N N . THR A 1 72 ? 14.088 -10.368 -12.253 1.00 69.81 72 THR A N 1
ATOM 587 C CA . THR A 1 72 ? 13.806 -9.370 -13.304 1.00 69.81 72 THR A CA 1
ATOM 588 C C . THR A 1 72 ? 14.019 -7.918 -12.847 1.00 69.81 72 THR A C 1
ATOM 590 O O . THR A 1 72 ? 13.788 -6.992 -13.626 1.00 69.81 72 THR A O 1
ATOM 593 N N . ARG A 1 73 ? 14.486 -7.702 -11.604 1.00 67.31 73 ARG A N 1
ATOM 594 C CA . ARG A 1 73 ? 14.857 -6.417 -10.968 1.00 67.31 73 ARG A CA 1
ATOM 595 C C . ARG A 1 73 ? 13.776 -5.328 -10.915 1.00 67.31 73 ARG A C 1
ATOM 597 O O . ARG A 1 73 ? 14.032 -4.273 -10.350 1.00 67.31 73 ARG A O 1
ATOM 604 N N . ASN A 1 74 ? 12.586 -5.585 -11.449 1.00 80.00 74 ASN A N 1
ATOM 605 C CA . ASN A 1 74 ? 11.440 -4.677 -11.459 1.00 80.00 74 ASN A CA 1
ATOM 606 C C . ASN A 1 74 ? 10.143 -5.462 -11.222 1.00 80.00 74 ASN A C 1
ATOM 608 O O . ASN A 1 74 ? 9.150 -5.241 -11.903 1.00 80.00 74 ASN A O 1
ATOM 612 N N . THR A 1 75 ? 10.155 -6.448 -10.331 1.00 89.81 75 THR A N 1
ATOM 613 C CA . THR A 1 75 ? 8.935 -7.168 -9.955 1.00 89.81 75 THR A CA 1
ATOM 614 C C . THR A 1 75 ? 8.954 -7.363 -8.454 1.00 89.81 75 THR A C 1
ATOM 616 O O . THR A 1 75 ? 9.951 -7.828 -7.909 1.00 89.81 75 THR A O 1
ATOM 619 N N . VAL A 1 76 ? 7.874 -6.976 -7.789 1.00 93.00 76 VAL A N 1
ATOM 620 C CA . VAL A 1 76 ? 7.727 -7.125 -6.338 1.00 93.00 76 VAL A CA 1
ATOM 621 C C . VAL A 1 76 ? 6.522 -7.974 -6.012 1.00 93.00 76 VAL A C 1
ATOM 623 O O . VAL A 1 76 ? 5.581 -8.035 -6.798 1.00 93.00 76 VAL A O 1
ATOM 626 N N . SER A 1 77 ? 6.539 -8.614 -4.855 1.00 92.88 77 SER A N 1
ATOM 627 C CA . SER A 1 77 ? 5.341 -9.236 -4.314 1.00 92.88 77 SER A CA 1
ATOM 628 C C . SER A 1 77 ? 4.373 -8.181 -3.770 1.00 92.88 77 SER A C 1
ATOM 630 O O . SER A 1 77 ? 4.769 -7.064 -3.408 1.00 92.88 77 SER A O 1
ATOM 632 N N . GLY A 1 78 ? 3.094 -8.540 -3.659 1.00 91.94 78 GLY A N 1
ATOM 633 C CA . GLY A 1 78 ? 2.098 -7.695 -3.007 1.00 91.94 78 GLY A CA 1
ATOM 634 C C . GLY A 1 78 ? 2.517 -7.318 -1.585 1.00 91.94 78 GLY A C 1
ATOM 635 O O . GLY A 1 78 ? 2.370 -6.164 -1.181 1.00 91.94 78 GLY A O 1
ATOM 636 N N . LYS A 1 79 ? 3.151 -8.250 -0.863 1.00 90.19 79 LYS A N 1
ATOM 637 C CA . LYS A 1 79 ? 3.717 -7.997 0.464 1.00 90.19 79 LYS A CA 1
ATOM 638 C C . LYS A 1 79 ? 4.799 -6.915 0.441 1.00 90.19 79 LYS A C 1
ATOM 640 O O . LYS A 1 79 ? 4.751 -5.986 1.243 1.00 90.19 79 LYS A O 1
ATOM 645 N N . GLU A 1 80 ? 5.765 -7.018 -0.469 1.00 90.69 80 GLU A N 1
ATOM 646 C CA . GLU A 1 80 ? 6.859 -6.044 -0.596 1.00 90.69 80 GLU A CA 1
ATOM 647 C C . GLU A 1 80 ? 6.331 -4.638 -0.908 1.00 90.69 80 GLU A C 1
ATOM 649 O O . GLU A 1 80 ? 6.807 -3.650 -0.340 1.00 90.69 80 GLU A O 1
ATOM 654 N N . LEU A 1 81 ? 5.313 -4.548 -1.768 1.00 92.19 81 LEU A N 1
ATOM 655 C CA . LEU A 1 81 ? 4.652 -3.288 -2.085 1.00 92.19 81 LEU A CA 1
ATOM 656 C C . LEU A 1 81 ? 3.916 -2.705 -0.868 1.00 92.19 81 LEU A C 1
ATOM 658 O O . LEU A 1 81 ? 4.111 -1.528 -0.559 1.00 92.19 81 LEU A O 1
ATOM 662 N N . LYS A 1 82 ? 3.117 -3.509 -0.150 1.00 90.62 82 LYS A N 1
ATOM 663 C CA . LYS A 1 82 ? 2.421 -3.078 1.077 1.00 90.62 82 LYS A CA 1
ATOM 664 C C . LYS A 1 82 ? 3.402 -2.592 2.138 1.00 90.62 82 LYS A C 1
ATOM 666 O O . LYS A 1 82 ? 3.222 -1.507 2.681 1.00 90.62 82 LYS A O 1
ATOM 671 N N . ASP A 1 83 ? 4.466 -3.351 2.392 1.00 87.19 83 ASP A N 1
ATOM 672 C CA . ASP A 1 83 ? 5.501 -3.004 3.370 1.00 87.19 83 ASP A CA 1
ATOM 673 C C . ASP A 1 83 ? 6.182 -1.670 3.036 1.00 87.19 83 ASP A C 1
ATOM 675 O O . ASP A 1 83 ? 6.510 -0.872 3.919 1.00 87.19 83 ASP A O 1
ATOM 679 N N . TRP A 1 84 ? 6.410 -1.411 1.749 1.00 90.06 84 TRP A N 1
ATOM 680 C CA . TRP A 1 84 ? 6.997 -0.158 1.295 1.00 90.06 84 TRP A CA 1
ATOM 681 C C . TRP A 1 84 ? 6.025 1.022 1.419 1.00 90.06 84 TRP A C 1
ATOM 683 O O . TRP A 1 84 ? 6.406 2.069 1.950 1.00 90.06 84 TRP A O 1
ATOM 693 N N . LEU A 1 85 ? 4.766 0.852 1.001 1.00 89.38 85 LEU A N 1
ATOM 694 C CA . LEU A 1 85 ? 3.717 1.871 1.129 1.00 89.38 85 LEU A CA 1
ATOM 695 C C . LEU A 1 85 ? 3.420 2.201 2.591 1.00 89.38 85 LEU A C 1
ATOM 697 O O . LEU A 1 85 ? 3.212 3.368 2.930 1.00 89.38 85 LEU A O 1
ATOM 701 N N . TRP A 1 86 ? 3.520 1.208 3.475 1.00 85.75 86 TRP A N 1
ATOM 702 C CA . TRP A 1 86 ? 3.304 1.399 4.901 1.00 85.75 86 TRP A CA 1
ATOM 703 C C . TRP A 1 86 ? 4.234 2.467 5.468 1.00 85.75 86 TRP A C 1
ATOM 705 O O . TRP A 1 86 ? 3.788 3.339 6.201 1.00 85.75 86 TRP A O 1
ATOM 715 N N . LYS A 1 87 ? 5.500 2.521 5.036 1.00 83.69 87 LYS A N 1
ATOM 716 C CA . LYS A 1 87 ? 6.454 3.564 5.466 1.00 83.69 87 LYS A CA 1
ATOM 717 C C . LYS A 1 87 ? 5.967 4.985 5.166 1.00 83.69 87 LYS A C 1
ATOM 719 O O . LYS A 1 87 ? 6.336 5.924 5.870 1.00 83.69 87 LYS A O 1
ATOM 724 N N . ARG A 1 88 ? 5.154 5.152 4.120 1.00 84.06 88 ARG A N 1
ATOM 725 C CA . ARG A 1 88 ? 4.564 6.429 3.704 1.00 84.06 88 ARG A CA 1
ATOM 726 C C . ARG A 1 88 ? 3.231 6.704 4.398 1.00 84.06 88 ARG A C 1
ATOM 728 O O . ARG A 1 88 ? 2.972 7.849 4.775 1.00 84.06 88 ARG A O 1
ATOM 735 N N . ASP A 1 89 ? 2.376 5.696 4.524 1.00 83.75 89 ASP A N 1
ATOM 736 C CA . ASP A 1 89 ? 0.997 5.877 4.986 1.00 83.75 89 ASP A CA 1
ATOM 737 C C . ASP A 1 89 ? 0.883 5.813 6.508 1.00 83.75 89 ASP A C 1
ATOM 739 O O . ASP A 1 89 ? 0.123 6.573 7.108 1.00 83.75 89 ASP A O 1
ATOM 743 N N . PHE A 1 90 ? 1.713 4.992 7.145 1.00 81.44 90 PHE A N 1
ATOM 744 C CA . PHE A 1 90 ? 1.733 4.801 8.586 1.00 81.44 90 PHE A CA 1
ATOM 745 C C . PHE A 1 90 ? 1.911 6.108 9.382 1.00 81.44 90 PHE A C 1
ATOM 747 O O . PHE A 1 90 ? 1.101 6.373 10.273 1.00 81.44 90 PHE A O 1
ATOM 754 N N . PRO A 1 91 ? 2.865 7.008 9.051 1.00 80.81 91 PRO A N 1
ATOM 755 C CA . PRO A 1 91 ? 2.994 8.281 9.760 1.00 80.81 91 PRO A CA 1
ATOM 756 C C . PRO A 1 91 ? 1.761 9.184 9.643 1.00 80.81 91 PRO A C 1
ATOM 758 O O . PRO A 1 91 ? 1.568 10.057 10.487 1.00 80.81 91 PRO A O 1
ATOM 761 N N . LYS A 1 92 ? 0.946 9.016 8.592 1.00 82.62 92 LYS A N 1
ATOM 762 C CA . LYS A 1 92 ? -0.316 9.748 8.428 1.00 82.62 92 LYS A CA 1
ATOM 763 C C . LYS A 1 92 ? -1.405 9.132 9.300 1.00 82.62 92 LYS A C 1
ATOM 765 O O . LYS A 1 92 ? -2.074 9.875 10.008 1.00 82.62 92 LYS A O 1
ATOM 770 N N . MET A 1 93 ? -1.519 7.802 9.306 1.00 79.88 93 MET A N 1
ATOM 771 C CA . MET A 1 93 ? -2.480 7.083 10.151 1.00 79.88 93 MET A CA 1
ATOM 772 C C . MET A 1 93 ? -2.214 7.324 11.642 1.00 79.88 93 MET A C 1
ATOM 774 O O . MET A 1 93 ? -3.139 7.598 12.389 1.00 79.88 93 MET A O 1
ATOM 778 N N . MET A 1 94 ? -0.952 7.376 12.074 1.00 79.25 94 MET A N 1
ATOM 779 C CA . MET A 1 94 ? -0.603 7.685 13.472 1.00 79.25 94 MET A CA 1
ATOM 780 C C . MET A 1 94 ? -0.963 9.096 13.937 1.00 79.25 94 MET A C 1
ATOM 782 O O . MET A 1 94 ? -0.947 9.369 15.134 1.00 79.25 94 MET A O 1
ATOM 786 N N . ARG A 1 95 ? -1.237 10.021 13.015 1.00 82.06 95 ARG A N 1
ATOM 787 C CA . ARG A 1 95 ? -1.729 11.362 13.365 1.00 82.06 95 ARG A CA 1
ATOM 788 C C . ARG A 1 95 ? -3.246 11.390 13.512 1.00 82.06 95 ARG A C 1
ATOM 790 O O . ARG A 1 95 ? -3.781 12.370 14.027 1.00 82.06 95 ARG A O 1
ATOM 797 N N . ASP A 1 96 ? -3.927 10.342 13.063 1.00 83.50 96 ASP A N 1
ATOM 798 C CA . ASP A 1 96 ? -5.363 10.198 13.198 1.00 83.50 96 ASP A CA 1
ATOM 799 C C . ASP A 1 96 ? -5.704 9.708 14.613 1.00 83.50 96 ASP A C 1
ATOM 801 O O . ASP A 1 96 ? -5.331 8.615 15.042 1.00 83.50 96 ASP A O 1
ATOM 805 N N . LYS A 1 97 ? -6.436 10.544 15.357 1.00 84.31 97 LYS A N 1
ATOM 806 C CA . LYS A 1 97 ? -6.872 10.234 16.724 1.00 84.31 97 LYS A CA 1
ATOM 807 C C . LYS A 1 97 ? -7.795 9.018 16.772 1.00 84.31 97 LYS A C 1
ATOM 809 O O . LYS A 1 97 ? -7.817 8.331 17.790 1.00 84.31 97 LYS A O 1
ATOM 814 N N . ASN A 1 98 ? -8.562 8.767 15.715 1.00 84.50 98 ASN A N 1
ATOM 815 C CA . ASN A 1 98 ? -9.458 7.622 15.643 1.00 84.50 98 ASN A CA 1
ATOM 816 C C . ASN A 1 98 ? -8.673 6.333 15.386 1.00 84.50 98 ASN A C 1
ATOM 818 O O . ASN A 1 98 ? -8.964 5.324 16.022 1.00 84.50 98 ASN A O 1
ATOM 822 N N . PHE A 1 99 ? -7.631 6.390 14.547 1.00 81.94 99 PHE A N 1
ATOM 823 C CA . PHE A 1 99 ? -6.723 5.258 14.331 1.00 81.94 99 PHE A CA 1
ATOM 824 C C . PHE A 1 99 ? -6.039 4.850 15.639 1.00 81.94 99 PHE A C 1
ATOM 826 O O . PHE A 1 99 ? -6.074 3.681 16.007 1.00 81.94 99 PHE A O 1
ATOM 833 N N . LEU A 1 100 ? -5.499 5.816 16.390 1.00 82.00 100 LEU A N 1
ATOM 834 C CA . LEU A 1 100 ? -4.867 5.544 17.686 1.00 82.00 100 LEU A CA 1
ATOM 835 C C . LEU A 1 100 ? -5.838 4.908 18.688 1.00 82.00 100 LEU A C 1
ATOM 837 O O . LEU A 1 100 ? -5.511 3.892 19.288 1.00 82.00 100 LEU A O 1
ATOM 841 N N . LYS A 1 101 ? -7.052 5.458 18.823 1.00 83.38 101 LYS A N 1
ATOM 842 C CA . LYS A 1 101 ? -8.082 4.897 19.713 1.00 83.38 101 LYS A CA 1
ATOM 843 C C . LYS A 1 101 ? -8.457 3.466 19.341 1.00 83.38 101 LYS A C 1
ATOM 845 O O . LYS A 1 101 ? -8.612 2.631 20.226 1.00 83.38 101 LYS A O 1
ATOM 850 N N . ALA A 1 102 ? -8.624 3.191 18.050 1.00 81.12 102 ALA A N 1
ATOM 851 C CA . ALA A 1 102 ? -8.978 1.859 17.589 1.00 81.12 102 ALA A CA 1
ATOM 852 C C . ALA A 1 102 ? -7.851 0.857 17.878 1.00 81.12 102 ALA A C 1
ATOM 854 O O . ALA A 1 102 ? -8.117 -0.220 18.401 1.00 81.12 102 ALA A O 1
ATOM 855 N N . ILE A 1 103 ? -6.596 1.237 17.617 1.00 80.62 103 ILE A N 1
ATOM 856 C CA . ILE A 1 103 ? -5.419 0.416 17.927 1.00 80.62 103 ILE A CA 1
ATOM 857 C C . ILE A 1 103 ? -5.297 0.160 19.436 1.00 80.62 103 ILE A C 1
ATOM 859 O O . ILE A 1 103 ? -5.113 -0.989 19.828 1.00 80.62 103 ILE A O 1
ATOM 863 N N . ASP A 1 104 ? -5.483 1.172 20.288 1.00 83.19 104 ASP A N 1
ATOM 864 C CA . ASP A 1 104 ? -5.454 1.000 21.749 1.00 83.19 104 ASP A CA 1
ATOM 865 C C . ASP A 1 104 ? -6.515 -0.003 22.232 1.00 83.19 104 ASP A C 1
ATOM 867 O O . ASP A 1 104 ? -6.235 -0.847 23.084 1.00 83.19 104 ASP A O 1
ATOM 871 N N . ILE A 1 105 ? -7.727 0.044 21.666 1.00 81.81 105 ILE A N 1
ATOM 872 C CA . ILE A 1 105 ? -8.804 -0.9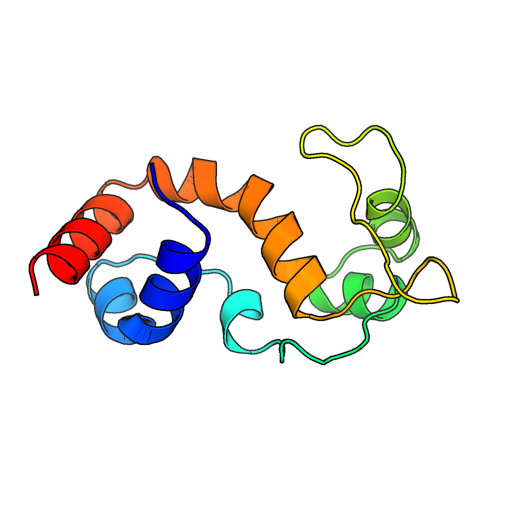04 21.990 1.00 81.81 105 ILE A CA 1
ATOM 873 C C . ILE A 1 105 ? -8.437 -2.322 21.557 1.00 81.81 105 ILE A C 1
ATOM 875 O O . ILE A 1 105 ? -8.734 -3.266 22.286 1.00 81.81 105 ILE A O 1
ATOM 879 N N . ILE A 1 106 ? -7.803 -2.479 20.395 1.00 79.88 106 ILE A N 1
ATOM 880 C CA . ILE A 1 106 ? -7.386 -3.793 19.901 1.00 79.88 106 ILE A CA 1
ATOM 881 C C . ILE A 1 106 ? -6.288 -4.388 20.791 1.00 79.88 106 ILE A C 1
ATOM 883 O O . ILE A 1 106 ? -6.373 -5.560 21.130 1.00 79.88 106 ILE A O 1
ATOM 887 N N . HIS A 1 107 ? -5.308 -3.589 21.226 1.00 75.94 107 HIS A N 1
ATOM 888 C CA . HIS A 1 107 ? -4.250 -4.040 22.147 1.00 75.94 107 HIS A CA 1
ATOM 889 C C . HIS A 1 107 ? -4.737 -4.288 23.580 1.00 75.94 107 HIS A C 1
ATOM 891 O O . HIS A 1 107 ? -4.062 -4.967 24.348 1.00 75.94 107 HIS A O 1
ATOM 897 N N . SER A 1 108 ? -5.885 -3.722 23.957 1.00 77.00 108 SER A N 1
ATOM 898 C CA . SER A 1 108 ? -6.487 -3.909 25.284 1.00 77.00 108 SER A CA 1
ATOM 899 C C . SER A 1 108 ? -7.396 -5.144 25.380 1.00 77.00 108 SER A C 1
ATOM 901 O O . SER A 1 108 ? -7.941 -5.400 26.455 1.00 77.00 108 SER A O 1
ATOM 903 N N . LYS A 1 109 ? -7.595 -5.871 24.273 1.00 59.72 109 LYS A N 1
ATOM 904 C CA . LYS A 1 109 ? -8.355 -7.126 24.194 1.00 59.72 109 LYS A CA 1
ATOM 905 C C . LYS A 1 109 ? -7.416 -8.326 24.174 1.00 59.72 109 LYS A C 1
ATOM 907 O O . LYS A 1 109 ? -7.804 -9.344 24.787 1.00 59.72 109 LYS A O 1
#

pLDDT: mean 82.85, std 9.37, range [47.97, 95.88]

Sequence (109 aa):
MVTQIDLQIAMQNQDLLNEFGVRIPEYYLYLPDDTPLSPRDIAELFEVSEKTARYWFNPGLNHGRLVSNHPTRNTVSGKELKDWLWKRDFPKMMRDKNFLKAIDIIHSK

Secondary structure (DSSP, 8-state):
---HHHHHHHHHTHHHHHHTT----THHHHS-TT-EE-HHHHHHHTT--HHHHHHTTSTT-TT------STTSS-EEHHHHHHHHHHHHHHHHTT-HHHHHHHHHHHT-